Protein AF-A0A2A7AB10-F1 (afdb_monomer)

Sequence (76 aa):
SVIDSRYRSGKPLIATTNLTLEELQHPQDTPHARIYDRLTSMCAPVRFTGSNFRKETAQEKLERLKQLMKQRKESL

Radius of gyration: 21.84 Å; Cα contacts (8 Å, |Δi|>4): 25; chains: 1; bounding box: 41×26×60 Å

Secondary structure (DSSP, 8-state):
-HHHHHHHHT-------SS-HHHHHS-S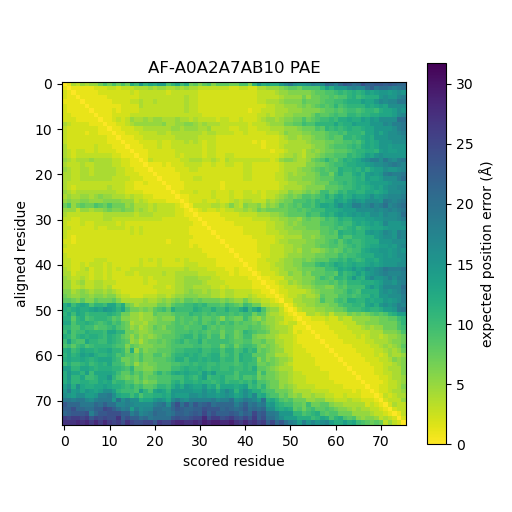SHHHHHHHHHHHHH----------HHHHHHHHHHHHHHHHHHHHHHT-

Solvent-accessible surface area (backbone atoms only — not comparable to full-atom values): 4921 Å² total; per-residue (Å²): 107,74,68,57,53,31,62,77,65,71,48,90,76,88,85,87,74,94,67,52,73,62,54,56,75,59,50,94,47,71,72,53,41,61,50,35,56,52,46,61,74,75,40,86,90,80,89,88,83,78,80,64,63,71,58,53,55,51,50,53,53,52,53,54,50,52,51,55,52,50,55,56,60,75,76,108

pLDDT: mean 90.89, std 6.02, range [59.12, 95.88]

Organism: NCBI:txid853

InterPro domains:
  IPR027417 P-loop containing nucleoside triphosphate hydrolase [G3DSA:3.40.50.300] (1-72)

Foldseek 3Di:
DVLVVCLVVVPADDDDDPDDPVCLVDPPDDVSVVSSVSCVVRDDDDDDDDDDVVVVVVVVVVVVVVVVVVVVVVVD

Structure (mmCIF, N/CA/C/O backbone):
data_AF-A0A2A7AB10-F1
#
_entry.id   AF-A0A2A7AB10-F1
#
loop_
_atom_site.group_PDB
_atom_site.id
_atom_site.type_symbol
_atom_site.label_atom_id
_atom_site.label_alt_id
_atom_site.label_comp_id
_atom_site.label_asym_id
_atom_site.label_entity_id
_atom_site.label_seq_id
_atom_site.pdbx_PDB_ins_code
_atom_site.Cartn_x
_atom_site.Cartn_y
_atom_site.Cartn_z
_atom_site.occupancy
_atom_site.B_iso_or_equiv
_atom_site.auth_seq_id
_atom_site.auth_comp_id
_atom_site.auth_asym_id
_atom_site.auth_atom_id
_atom_site.pdbx_PDB_model_num
ATOM 1 N N . SER A 1 1 ? 13.802 -8.066 -3.975 1.00 83.31 1 SER A N 1
ATOM 2 C CA . SER A 1 1 ? 12.749 -7.795 -2.969 1.00 83.31 1 SER A CA 1
ATOM 3 C C . SER A 1 1 ? 11.495 -8.597 -3.315 1.00 83.31 1 SER A C 1
ATOM 5 O O . SER A 1 1 ? 11.401 -9.094 -4.434 1.00 83.31 1 SER A O 1
ATOM 7 N N . VAL A 1 2 ? 10.537 -8.744 -2.393 1.00 91.75 2 VAL A N 1
ATOM 8 C CA . VAL A 1 2 ? 9.283 -9.495 -2.636 1.00 91.75 2 VAL A CA 1
ATOM 9 C C . VAL A 1 2 ? 8.498 -8.934 -3.832 1.00 91.75 2 VAL A C 1
ATOM 11 O O . VAL A 1 2 ? 8.033 -9.700 -4.673 1.00 91.75 2 VAL A O 1
ATOM 14 N N . ILE A 1 3 ? 8.424 -7.604 -3.955 1.00 93.44 3 ILE A N 1
ATOM 15 C CA . ILE A 1 3 ? 7.699 -6.904 -5.032 1.00 93.44 3 ILE A CA 1
ATOM 16 C C . ILE A 1 3 ? 8.289 -7.236 -6.408 1.00 93.44 3 ILE A C 1
ATOM 18 O O . ILE A 1 3 ? 7.562 -7.565 -7.336 1.00 93.44 3 ILE A O 1
ATOM 22 N N . ASP A 1 4 ? 9.617 -7.237 -6.517 1.00 93.75 4 ASP A N 1
ATOM 23 C CA . ASP A 1 4 ? 10.349 -7.583 -7.741 1.00 93.75 4 ASP A CA 1
ATOM 24 C C . ASP A 1 4 ? 10.072 -9.019 -8.223 1.00 93.75 4 ASP A C 1
ATOM 26 O O . ASP A 1 4 ? 9.888 -9.272 -9.411 1.00 93.75 4 ASP A O 1
ATOM 30 N N . SER A 1 5 ? 10.005 -9.972 -7.289 1.00 94.75 5 SER A N 1
ATOM 31 C CA . SER A 1 5 ? 9.684 -11.369 -7.603 1.00 94.75 5 SER A CA 1
ATOM 32 C C . SER A 1 5 ? 8.235 -11.536 -8.074 1.00 94.75 5 SER A C 1
ATOM 34 O O . SER A 1 5 ? 7.990 -12.260 -9.040 1.00 94.75 5 SER A O 1
ATOM 36 N N . ARG A 1 6 ? 7.275 -10.845 -7.443 1.00 94.69 6 ARG A N 1
ATOM 37 C CA . ARG A 1 6 ? 5.862 -10.858 -7.865 1.00 94.69 6 ARG A CA 1
ATOM 38 C C . ARG A 1 6 ? 5.673 -10.230 -9.242 1.00 94.69 6 ARG A C 1
ATOM 40 O O . ARG A 1 6 ? 5.048 -10.862 -10.084 1.00 94.69 6 ARG A O 1
ATOM 47 N N . TYR A 1 7 ? 6.318 -9.088 -9.484 1.00 94.50 7 TYR A N 1
ATOM 48 C CA . TYR A 1 7 ? 6.346 -8.419 -10.784 1.00 94.50 7 TYR A CA 1
ATOM 49 C C . TYR A 1 7 ? 6.845 -9.345 -11.895 1.00 94.50 7 TYR A C 1
ATOM 51 O O . TYR A 1 7 ? 6.136 -9.580 -12.868 1.00 94.50 7 TYR A O 1
ATOM 59 N N . ARG A 1 8 ? 8.019 -9.968 -11.717 1.00 94.50 8 ARG A N 1
ATOM 60 C CA . ARG A 1 8 ? 8.588 -10.876 -12.729 1.00 94.50 8 ARG A CA 1
ATOM 61 C C . ARG A 1 8 ? 7.795 -12.164 -12.932 1.00 94.50 8 ARG A C 1
ATOM 63 O O . ARG A 1 8 ? 7.838 -12.731 -14.014 1.00 94.50 8 ARG A O 1
ATOM 70 N N . SER A 1 9 ? 7.113 -12.650 -11.897 1.00 95.88 9 SER A N 1
ATOM 71 C CA . SER A 1 9 ? 6.307 -13.875 -11.988 1.00 95.88 9 SER A CA 1
ATOM 72 C C . SER A 1 9 ? 4.862 -13.634 -12.427 1.00 95.88 9 SER A C 1
ATOM 74 O O . SER A 1 9 ? 4.121 -14.605 -12.554 1.00 95.88 9 SER A O 1
ATOM 76 N N . GLY A 1 10 ? 4.443 -12.376 -12.614 1.00 92.69 10 GLY A N 1
ATOM 77 C CA . GLY A 1 10 ? 3.067 -12.019 -12.976 1.00 92.69 10 GLY A CA 1
ATOM 78 C C . GLY A 1 10 ? 2.021 -12.429 -11.933 1.00 92.69 10 GLY A C 1
ATOM 79 O O . GLY A 1 10 ? 0.835 -12.511 -12.241 1.00 92.69 10 GLY A O 1
ATOM 80 N N . LYS A 1 11 ? 2.441 -12.738 -10.700 1.00 93.00 11 LYS A N 1
ATOM 81 C CA . LYS A 1 11 ? 1.526 -13.177 -9.640 1.00 93.00 11 LYS A CA 1
ATOM 82 C C . LYS A 1 11 ? 0.853 -11.967 -8.991 1.00 93.00 11 LYS A C 1
ATOM 84 O O . LYS A 1 11 ? 1.546 -10.990 -8.703 1.00 93.00 11 LYS A O 1
ATOM 89 N N . PRO A 1 12 ? -0.448 -12.053 -8.662 1.00 93.69 12 PRO A N 1
ATOM 90 C CA . PRO A 1 12 ? -1.184 -10.929 -8.098 1.00 93.69 12 PRO A CA 1
ATOM 91 C C . PRO A 1 12 ? -0.590 -10.459 -6.763 1.00 93.69 12 PRO A C 1
ATOM 93 O O . PRO A 1 12 ? -0.010 -11.240 -5.992 1.00 93.69 12 PRO A O 1
ATOM 96 N N . LEU A 1 13 ? -0.760 -9.165 -6.490 1.00 93.75 13 LEU A N 1
ATOM 97 C CA . LEU A 1 13 ? -0.312 -8.487 -5.279 1.00 93.75 13 LEU A CA 1
ATOM 98 C C . LEU A 1 13 ? -1.384 -7.489 -4.829 1.00 93.75 13 LEU A C 1
ATOM 100 O O . LEU A 1 13 ? -1.835 -6.667 -5.615 1.00 93.75 13 LEU A O 1
ATOM 104 N N . ILE A 1 14 ? -1.749 -7.545 -3.548 1.00 94.62 14 ILE A N 1
ATOM 105 C CA . ILE A 1 14 ? -2.518 -6.496 -2.871 1.00 94.62 14 ILE A CA 1
ATOM 106 C C . ILE A 1 14 ? -1.581 -5.867 -1.845 1.00 94.62 14 ILE A C 1
ATOM 108 O O . ILE A 1 14 ? -0.967 -6.582 -1.051 1.00 94.62 14 ILE A O 1
ATOM 112 N N . ALA A 1 15 ? -1.452 -4.544 -1.882 1.00 93.31 15 ALA A N 1
ATOM 113 C CA . ALA A 1 15 ? -0.586 -3.789 -0.989 1.00 93.31 15 ALA A CA 1
ATOM 114 C C . ALA A 1 15 ? -1.363 -2.641 -0.342 1.00 93.31 15 ALA A C 1
ATOM 116 O O . ALA A 1 15 ? -2.174 -1.983 -0.988 1.00 93.31 15 ALA A O 1
ATOM 117 N N . THR A 1 16 ? -1.083 -2.389 0.933 1.00 93.88 16 THR A N 1
ATOM 118 C CA . THR A 1 16 ? -1.604 -1.243 1.682 1.00 93.88 16 THR A CA 1
ATOM 119 C C . THR A 1 16 ? -0.438 -0.367 2.108 1.00 93.88 16 THR A C 1
ATOM 121 O O . THR A 1 16 ? 0.573 -0.883 2.587 1.00 93.88 16 THR A O 1
ATOM 124 N N . THR A 1 17 ? -0.575 0.946 1.968 1.00 92.62 17 THR A N 1
ATOM 125 C CA . THR A 1 17 ? 0.438 1.918 2.382 1.00 92.62 17 THR A CA 1
ATOM 126 C C . THR A 1 17 ? -0.229 3.129 3.017 1.00 92.62 17 THR A C 1
ATOM 128 O O . THR A 1 17 ? -1.379 3.435 2.711 1.00 92.62 17 THR A O 1
ATOM 131 N N . ASN A 1 18 ? 0.502 3.805 3.902 1.00 90.88 18 ASN A N 1
ATOM 132 C CA . ASN A 1 18 ? 0.093 5.095 4.459 1.00 90.88 18 ASN A CA 1
ATOM 133 C C . ASN A 1 18 ? 0.623 6.278 3.634 1.00 90.88 18 ASN A C 1
ATOM 135 O O . ASN A 1 18 ? 0.389 7.420 4.012 1.00 90.88 18 ASN A O 1
ATOM 139 N N . LEU A 1 19 ? 1.340 6.006 2.541 1.00 91.50 19 LEU A N 1
ATOM 140 C CA . LEU A 1 19 ? 1.792 7.030 1.611 1.00 91.50 19 LEU A CA 1
ATOM 141 C C . LEU A 1 19 ? 0.625 7.522 0.758 1.00 91.50 19 LEU A C 1
ATOM 143 O O . LEU A 1 19 ? -0.214 6.746 0.291 1.00 91.50 19 LEU A O 1
ATOM 147 N N . THR A 1 20 ? 0.603 8.824 0.537 1.00 90.88 20 THR A N 1
ATOM 148 C CA . THR A 1 20 ? -0.242 9.477 -0.452 1.00 90.88 20 THR A CA 1
ATOM 149 C C . THR A 1 20 ? 0.173 9.075 -1.866 1.00 90.88 20 THR A C 1
ATOM 151 O O . THR A 1 20 ? 1.278 8.588 -2.114 1.00 90.88 20 THR A O 1
ATOM 154 N N . LEU A 1 21 ? -0.722 9.303 -2.830 1.00 90.62 21 LEU A N 1
ATOM 155 C CA . LEU A 1 21 ? -0.401 9.075 -4.238 1.00 90.62 21 LEU A CA 1
ATOM 156 C C . LEU A 1 21 ? 0.778 9.948 -4.701 1.00 90.62 21 LEU A C 1
ATOM 158 O O . LEU A 1 21 ? 1.598 9.491 -5.488 1.00 90.62 21 LEU A O 1
ATOM 162 N N . GLU A 1 22 ? 0.886 11.168 -4.176 1.00 91.81 22 GLU A N 1
ATOM 163 C CA . GLU A 1 22 ? 1.971 12.094 -4.498 1.00 91.81 22 GLU A CA 1
ATOM 164 C C . GLU A 1 22 ? 3.328 11.588 -3.992 1.00 91.81 22 GLU A C 1
ATOM 166 O O . GLU A 1 22 ? 4.300 11.606 -4.741 1.00 91.81 22 GLU A O 1
ATOM 171 N N . GLU A 1 23 ? 3.393 11.053 -2.770 1.00 93.00 23 GLU A N 1
ATOM 172 C CA . GLU A 1 23 ? 4.618 10.450 -2.222 1.00 93.00 23 GLU A CA 1
ATOM 173 C C . GLU A 1 23 ? 5.055 9.195 -2.995 1.00 93.00 23 GLU A C 1
ATOM 175 O O . GLU A 1 23 ? 6.249 8.913 -3.100 1.00 93.00 23 GLU A O 1
ATOM 180 N N . LEU A 1 24 ? 4.103 8.444 -3.563 1.00 92.38 24 LEU A N 1
ATOM 181 C CA . LEU A 1 24 ? 4.406 7.313 -4.447 1.00 92.38 24 LEU A CA 1
ATOM 182 C C . LEU A 1 24 ? 4.954 7.766 -5.809 1.00 92.38 24 LEU A C 1
ATOM 184 O O . LEU A 1 24 ? 5.771 7.058 -6.396 1.00 92.38 24 LEU A O 1
ATOM 188 N N . GLN A 1 25 ? 4.511 8.921 -6.311 1.00 90.69 25 GLN A N 1
ATOM 189 C CA . GLN A 1 25 ? 4.958 9.498 -7.585 1.00 90.69 25 GLN A CA 1
ATOM 190 C C . GLN A 1 25 ? 6.284 10.261 -7.465 1.00 90.69 25 GLN A C 1
ATOM 192 O O . GLN A 1 25 ? 7.041 10.310 -8.433 1.00 90.69 25 GLN A O 1
ATOM 197 N N . HIS A 1 26 ? 6.590 10.803 -6.283 1.00 93.94 26 HIS A N 1
ATOM 198 C CA . HIS A 1 26 ? 7.788 11.606 -6.012 1.00 93.94 26 HIS A CA 1
ATOM 199 C C . HIS A 1 26 ? 8.668 10.976 -4.912 1.00 93.94 26 HIS A C 1
ATOM 201 O O . HIS A 1 26 ? 8.798 11.520 -3.811 1.00 93.94 26 HIS A O 1
ATOM 207 N N . PRO A 1 27 ? 9.281 9.809 -5.183 1.00 93.25 27 PRO A N 1
ATOM 208 C CA . PRO A 1 27 ? 10.169 9.129 -4.246 1.00 93.25 27 PRO A CA 1
ATOM 209 C C . PRO A 1 27 ? 11.444 9.941 -3.982 1.00 93.25 27 PRO A C 1
ATOM 211 O O . PRO A 1 27 ? 12.025 10.527 -4.891 1.00 93.25 27 PRO A O 1
ATOM 214 N N . GLN A 1 28 ? 11.922 9.908 -2.737 1.00 90.88 28 GLN A N 1
ATOM 215 C CA . GLN A 1 28 ? 13.138 10.619 -2.315 1.00 90.88 28 GLN A CA 1
ATOM 216 C C . GLN A 1 28 ? 14.436 9.872 -2.667 1.00 90.88 28 GLN A C 1
ATOM 218 O O . GLN A 1 28 ? 15.504 10.477 -2.707 1.00 90.88 28 GLN A O 1
ATOM 223 N N . ASP A 1 29 ? 14.368 8.559 -2.915 1.00 94.44 29 ASP A N 1
ATOM 224 C CA . ASP A 1 29 ? 15.538 7.748 -3.248 1.00 94.44 29 ASP A CA 1
ATOM 225 C C . ASP A 1 29 ? 15.279 6.745 -4.388 1.00 94.44 29 ASP A C 1
ATOM 227 O O . ASP A 1 29 ? 14.147 6.381 -4.728 1.00 94.44 29 ASP A O 1
ATOM 231 N N . THR A 1 30 ? 16.373 6.285 -4.997 1.00 93.50 30 THR A N 1
ATOM 232 C CA . THR A 1 30 ? 16.352 5.356 -6.134 1.00 93.50 30 THR A CA 1
ATOM 233 C C . THR A 1 30 ? 15.757 3.980 -5.794 1.00 93.50 30 THR A C 1
ATOM 235 O O . THR A 1 30 ? 15.041 3.415 -6.630 1.00 93.50 30 THR A O 1
ATOM 238 N N . PRO A 1 31 ? 16.032 3.367 -4.622 1.00 93.19 31 PRO A N 1
ATOM 239 C CA . PRO A 1 31 ? 15.364 2.129 -4.227 1.00 93.19 31 PRO A CA 1
ATOM 240 C C . PRO A 1 31 ? 13.837 2.234 -4.206 1.00 93.19 31 PRO A C 1
ATOM 242 O O . PRO A 1 31 ? 13.180 1.385 -4.814 1.00 93.19 31 PRO A O 1
ATOM 245 N N . HIS A 1 32 ? 13.280 3.263 -3.568 1.00 94.19 32 HIS A N 1
ATOM 246 C CA . HIS A 1 32 ? 11.839 3.473 -3.482 1.00 94.19 32 HIS A CA 1
ATOM 247 C C . HIS A 1 32 ? 11.245 3.795 -4.848 1.00 94.19 32 HIS A C 1
ATOM 249 O O . HIS A 1 32 ? 10.212 3.222 -5.183 1.00 94.19 32 HIS A O 1
ATOM 255 N N . ALA A 1 33 ? 11.941 4.564 -5.693 1.00 94.94 33 ALA A N 1
ATOM 256 C CA . ALA A 1 33 ? 11.497 4.813 -7.064 1.00 94.94 33 ALA A CA 1
ATOM 257 C C . ALA A 1 33 ? 11.242 3.522 -7.850 1.00 94.94 33 ALA A C 1
ATOM 259 O O . ALA A 1 33 ? 10.176 3.342 -8.434 1.00 94.94 33 ALA A O 1
ATOM 260 N N . ARG A 1 34 ? 12.167 2.557 -7.779 1.00 94.19 34 ARG A N 1
ATOM 261 C CA . ARG A 1 34 ? 11.999 1.253 -8.446 1.00 94.19 34 ARG A CA 1
ATOM 262 C C . ARG A 1 34 ? 10.884 0.402 -7.844 1.00 94.19 34 ARG A C 1
ATOM 264 O O . ARG A 1 34 ? 10.305 -0.436 -8.533 1.00 94.19 34 ARG A O 1
ATOM 271 N N . ILE A 1 35 ? 10.636 0.533 -6.543 1.00 94.69 35 ILE A N 1
ATOM 272 C CA . ILE A 1 35 ? 9.576 -0.215 -5.864 1.00 94.69 35 ILE A CA 1
ATOM 273 C C . ILE A 1 35 ? 8.207 0.360 -6.230 1.00 94.69 35 ILE A C 1
ATOM 275 O O . ILE A 1 35 ? 7.304 -0.408 -6.562 1.00 94.69 35 ILE A O 1
ATOM 279 N N . TYR A 1 36 ? 8.065 1.683 -6.183 1.00 94.75 36 TYR A N 1
ATOM 280 C CA . TYR A 1 36 ? 6.804 2.369 -6.439 1.00 94.75 36 TYR A CA 1
ATOM 281 C C . TYR A 1 36 ? 6.391 2.250 -7.901 1.00 94.75 36 TYR A C 1
ATOM 283 O O . TYR A 1 36 ? 5.243 1.904 -8.141 1.00 94.75 36 TYR A O 1
ATOM 291 N N .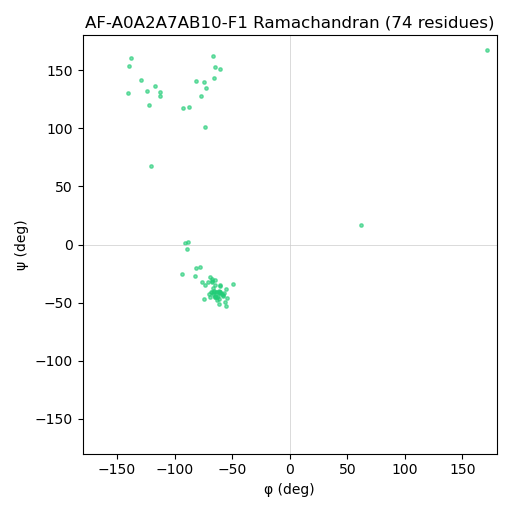 ASP A 1 37 ? 7.323 2.365 -8.851 1.00 93.50 37 ASP A N 1
ATOM 292 C CA . ASP A 1 37 ? 7.069 2.138 -10.285 1.00 93.50 37 ASP A CA 1
ATOM 293 C C . ASP A 1 37 ? 6.471 0.743 -10.583 1.00 93.50 37 ASP A C 1
ATOM 295 O O . ASP A 1 37 ? 5.533 0.561 -11.363 1.00 93.50 37 ASP A O 1
ATOM 299 N N . ARG A 1 38 ? 6.943 -0.284 -9.870 1.00 94.56 38 ARG A N 1
ATOM 300 C CA . ARG A 1 38 ? 6.394 -1.646 -9.991 1.00 94.56 38 ARG A CA 1
ATOM 301 C C . ARG A 1 38 ? 5.032 -1.798 -9.334 1.00 94.56 38 ARG A C 1
ATOM 303 O O . ARG A 1 38 ? 4.211 -2.578 -9.805 1.00 94.56 38 ARG A O 1
ATOM 310 N N . LEU A 1 39 ? 4.794 -1.099 -8.229 1.00 94.19 39 LEU A N 1
ATOM 311 C CA . LEU A 1 39 ? 3.489 -1.109 -7.576 1.00 94.19 39 LEU A CA 1
ATOM 312 C C . LEU A 1 39 ? 2.450 -0.379 -8.429 1.00 94.19 39 LEU A C 1
ATOM 314 O O . LEU A 1 39 ? 1.368 -0.919 -8.621 1.00 94.19 39 LEU A O 1
ATOM 318 N N . THR A 1 40 ? 2.774 0.794 -8.970 1.00 91.81 40 THR A N 1
ATOM 319 C CA . THR A 1 40 ? 1.854 1.589 -9.798 1.00 91.81 40 THR A CA 1
ATOM 320 C C . THR A 1 40 ? 1.568 0.941 -11.151 1.00 91.81 40 THR A C 1
ATOM 322 O O . THR A 1 40 ? 0.475 1.121 -11.678 1.00 91.81 40 THR A O 1
ATOM 325 N N . SER A 1 41 ? 2.493 0.142 -11.693 1.00 92.12 41 SER A N 1
ATOM 326 C CA . SER A 1 41 ? 2.245 -0.641 -12.914 1.00 92.12 41 SER A CA 1
ATOM 327 C C . SER A 1 41 ? 1.385 -1.890 -12.689 1.00 92.12 41 SER A C 1
ATOM 329 O O . SER A 1 41 ? 0.634 -2.272 -13.583 1.00 92.12 41 SER A O 1
ATOM 331 N N . MET A 1 42 ? 1.466 -2.535 -11.519 1.00 93.88 42 MET A N 1
ATOM 332 C CA . MET A 1 42 ? 0.688 -3.750 -11.220 1.00 93.88 42 MET A CA 1
ATOM 333 C C . MET A 1 42 ? -0.646 -3.490 -10.514 1.00 93.88 42 MET A C 1
ATOM 335 O O . MET A 1 42 ? -1.542 -4.331 -10.590 1.00 93.88 42 MET A O 1
ATOM 339 N N . CYS A 1 43 ? -0.774 -2.381 -9.785 1.00 92.44 43 CYS A N 1
ATOM 340 C CA . CYS A 1 43 ? -1.888 -2.131 -8.876 1.00 92.44 43 CYS A CA 1
ATOM 341 C C . CYS A 1 43 ? -2.596 -0.814 -9.210 1.00 92.44 43 CYS A C 1
ATOM 343 O O . CYS A 1 43 ? -1.964 0.237 -9.300 1.00 92.44 43 CYS A O 1
ATOM 345 N N . ALA A 1 44 ? -3.928 -0.849 -9.281 1.00 92.06 44 ALA A N 1
ATOM 346 C CA . ALA A 1 44 ? -4.740 0.363 -9.319 1.00 92.06 44 ALA A CA 1
ATOM 347 C C . ALA A 1 44 ? -4.850 0.974 -7.904 1.00 92.06 44 ALA A C 1
ATOM 349 O O . ALA A 1 44 ? -5.219 0.258 -6.966 1.00 92.06 44 ALA A O 1
ATOM 350 N N . PRO A 1 45 ? -4.540 2.269 -7.710 1.00 91.81 45 PRO A N 1
ATOM 351 C CA . PRO A 1 45 ? -4.595 2.891 -6.393 1.00 91.81 45 PRO A CA 1
ATOM 352 C C . PRO A 1 45 ? -6.043 3.108 -5.934 1.00 91.81 45 PRO A C 1
ATOM 354 O O . PRO A 1 45 ? -6.871 3.637 -6.672 1.00 91.81 45 PRO A O 1
ATOM 357 N N . VAL A 1 46 ? -6.329 2.761 -4.677 1.00 92.31 46 VAL A N 1
ATOM 358 C CA . VAL A 1 46 ? -7.607 3.047 -4.007 1.00 92.31 46 VAL A CA 1
ATOM 359 C C . VAL A 1 46 ? -7.324 3.869 -2.756 1.00 92.31 46 VAL A C 1
ATOM 361 O O . VAL A 1 46 ? -6.596 3.431 -1.865 1.00 92.31 46 VAL A O 1
ATOM 364 N N . ARG A 1 47 ? -7.891 5.078 -2.687 1.00 89.94 47 ARG A N 1
ATOM 365 C CA . ARG A 1 47 ? -7.719 5.971 -1.537 1.00 89.94 47 ARG A CA 1
ATOM 366 C C . ARG A 1 47 ? -8.770 5.662 -0.478 1.00 89.94 47 ARG A C 1
ATOM 368 O O . ARG A 1 47 ? -9.958 5.863 -0.702 1.00 89.94 47 ARG A O 1
ATOM 375 N N . PHE A 1 48 ? -8.312 5.252 0.698 1.00 87.50 48 PHE A N 1
ATOM 376 C CA . PHE A 1 48 ? -9.168 5.095 1.867 1.00 87.50 48 PHE A CA 1
ATOM 377 C C . PHE A 1 48 ? -9.161 6.383 2.687 1.00 87.50 48 PHE A C 1
ATOM 379 O O . PHE A 1 48 ? -8.125 6.806 3.197 1.00 87.50 48 PHE A O 1
ATOM 386 N N . THR A 1 49 ? -10.326 7.012 2.807 1.00 82.69 49 THR A N 1
ATOM 387 C CA . THR A 1 49 ? -10.556 8.165 3.683 1.00 82.69 49 THR A CA 1
ATOM 388 C C . THR A 1 49 ? -11.507 7.756 4.797 1.00 82.69 49 THR A C 1
ATOM 390 O O . THR A 1 49 ? -12.549 7.168 4.522 1.00 82.69 49 THR A O 1
ATOM 393 N N . GLY A 1 50 ? -11.169 8.061 6.046 1.00 83.88 50 GLY A N 1
ATOM 394 C CA . GLY A 1 50 ? -12.009 7.726 7.191 1.00 83.88 50 GLY A CA 1
AT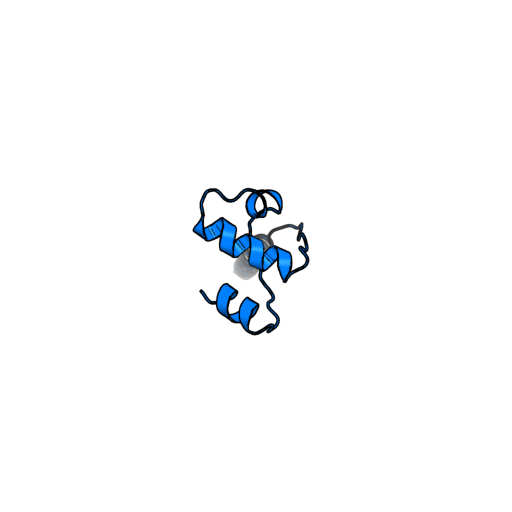OM 395 C C . GLY A 1 50 ? -11.313 7.993 8.520 1.00 83.88 50 GLY A C 1
ATOM 396 O O . GLY A 1 50 ? -10.103 8.233 8.570 1.00 83.88 50 GLY A O 1
ATOM 397 N N . SER A 1 51 ? -12.088 7.963 9.601 1.00 81.31 51 SER A N 1
ATOM 398 C CA . SER A 1 51 ? -11.566 7.987 10.966 1.00 81.31 51 SER A CA 1
ATOM 399 C C . SER A 1 51 ? -10.745 6.726 11.251 1.00 81.31 51 SER A C 1
ATOM 401 O O . SER A 1 51 ? -10.931 5.662 10.662 1.00 81.31 51 SER A O 1
ATOM 403 N N . ASN A 1 52 ? -9.789 6.837 12.174 1.00 85.19 52 ASN A N 1
ATOM 404 C CA . ASN A 1 52 ? -9.008 5.682 12.593 1.00 85.19 5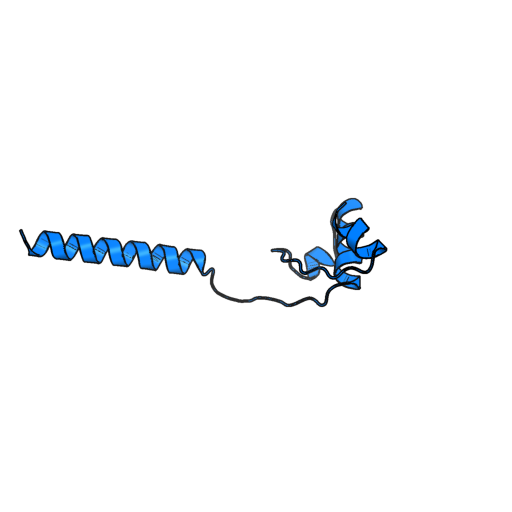2 ASN A CA 1
ATOM 405 C C . ASN A 1 52 ? -9.876 4.773 13.472 1.00 85.19 52 ASN A C 1
ATOM 407 O O . ASN A 1 52 ? -10.006 5.033 14.669 1.00 85.19 52 ASN A O 1
ATOM 411 N N . PHE A 1 53 ? -10.387 3.684 12.892 1.00 87.31 53 PHE A N 1
ATOM 412 C CA . PHE A 1 53 ? -11.195 2.678 13.593 1.00 87.31 53 PHE A CA 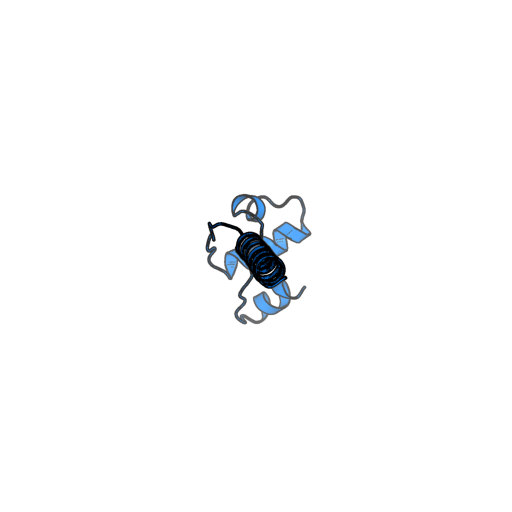1
ATOM 413 C C . PHE A 1 53 ? -10.558 2.200 14.905 1.00 87.31 53 PHE A C 1
ATOM 415 O O . PHE A 1 53 ? -11.251 1.973 15.890 1.00 87.31 53 PHE A O 1
ATOM 422 N N . ARG A 1 54 ? -9.219 2.118 14.980 1.00 86.56 54 ARG A N 1
ATOM 423 C CA . ARG A 1 54 ? -8.534 1.713 16.220 1.00 86.56 54 ARG A CA 1
ATOM 424 C C . ARG A 1 54 ? -8.733 2.719 17.354 1.00 86.56 54 ARG A C 1
ATOM 426 O O . ARG A 1 54 ? -8.813 2.305 18.507 1.00 86.56 54 ARG A O 1
ATOM 433 N N . LYS A 1 55 ? -8.796 4.019 17.045 1.00 88.62 55 LYS A N 1
ATOM 434 C CA . LYS A 1 55 ? -9.058 5.066 18.047 1.00 88.62 55 LYS A CA 1
ATOM 435 C C . LYS A 1 55 ? -10.497 4.995 18.545 1.00 88.62 55 LYS A C 1
ATOM 437 O O . LYS A 1 55 ? -10.717 5.089 19.746 1.00 88.62 55 LYS A O 1
ATOM 442 N N . GLU A 1 56 ? -11.440 4.782 17.637 1.00 89.81 56 GLU A N 1
ATOM 443 C CA . GLU A 1 56 ? -12.859 4.633 17.961 1.00 89.81 56 GLU A CA 1
ATOM 444 C C . GLU A 1 56 ? -13.093 3.428 18.879 1.00 89.81 56 GLU A C 1
ATOM 446 O O . GLU A 1 56 ? -13.580 3.591 19.995 1.00 89.81 56 GLU A O 1
ATOM 451 N N . THR A 1 57 ? -12.582 2.249 18.511 1.00 92.25 57 THR A N 1
ATOM 452 C CA . THR A 1 57 ? -12.679 1.048 19.355 1.00 92.25 57 THR A CA 1
ATOM 453 C C . THR A 1 57 ? -11.995 1.221 20.716 1.00 92.25 57 THR A C 1
ATOM 455 O O . THR A 1 57 ? -12.451 0.675 21.721 1.00 92.25 57 THR A O 1
ATOM 458 N N . ALA A 1 58 ? -10.876 1.952 20.787 1.00 92.12 58 ALA A N 1
ATOM 459 C CA . ALA A 1 58 ? -10.219 2.236 22.064 1.00 92.12 58 ALA A CA 1
ATOM 460 C C . ALA A 1 58 ? -11.094 3.119 22.969 1.00 92.12 58 ALA A C 1
ATOM 462 O O . ALA A 1 58 ? -11.195 2.847 24.168 1.00 92.12 58 ALA A O 1
ATOM 463 N N . GLN A 1 59 ? -11.7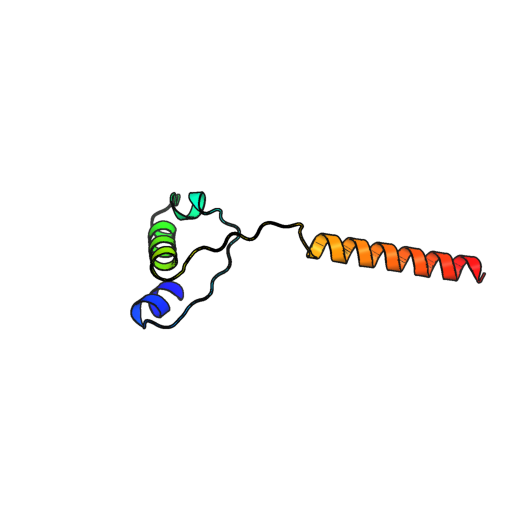63 4.121 22.394 1.00 91.62 59 GLN A N 1
ATOM 464 C CA . GLN A 1 59 ? -12.696 4.977 23.120 1.00 91.62 59 GLN A CA 1
ATOM 465 C C . GLN A 1 59 ? -13.912 4.186 23.616 1.00 91.62 59 GLN A C 1
ATOM 467 O O . GLN A 1 59 ? -14.261 4.281 24.789 1.00 91.62 59 GLN A O 1
ATOM 472 N N . GLU A 1 60 ? -14.505 3.343 22.771 1.00 94.31 60 GLU A N 1
ATOM 473 C CA . GLU A 1 60 ? -15.629 2.474 23.150 1.00 94.31 60 GLU A CA 1
ATOM 474 C C . GLU A 1 60 ? -15.273 1.538 24.309 1.00 94.31 60 GLU A C 1
ATOM 476 O O . GLU A 1 60 ? -16.043 1.383 25.260 1.00 94.31 60 GLU A O 1
ATOM 481 N N . LYS A 1 61 ? -14.076 0.935 24.269 1.00 93.88 61 LYS A N 1
ATOM 482 C CA . LYS A 1 61 ? -13.574 0.084 25.358 1.00 93.88 61 LYS A CA 1
ATOM 483 C C . LYS A 1 61 ? -13.451 0.858 26.668 1.00 93.88 61 LYS A C 1
ATOM 485 O O . LYS A 1 61 ? -13.820 0.328 27.717 1.00 93.88 61 LYS A O 1
ATOM 490 N N . LEU A 1 62 ? -12.955 2.094 26.614 1.00 94.50 62 LEU A N 1
ATOM 491 C CA . LEU A 1 62 ? -12.845 2.958 27.785 1.00 94.50 62 LEU A CA 1
ATOM 492 C C . LEU A 1 62 ? -14.225 3.324 28.347 1.00 94.50 62 LEU A C 1
ATOM 494 O O . LEU A 1 62 ? -14.431 3.233 29.557 1.00 94.50 62 LEU A O 1
ATOM 498 N N . GLU A 1 63 ? -15.177 3.693 27.492 1.00 95.38 63 GLU A N 1
ATOM 499 C CA . GLU A 1 63 ? -16.540 4.018 27.926 1.00 95.38 63 GLU A CA 1
ATOM 500 C C . GLU A 1 63 ? -17.243 2.812 28.556 1.00 95.38 63 GLU A C 1
ATOM 502 O O . GLU A 1 63 ? -17.846 2.928 29.626 1.00 95.38 63 GLU A O 1
ATOM 507 N N . ARG A 1 64 ? -17.075 1.617 27.979 1.00 95.00 64 ARG A N 1
ATOM 508 C CA . ARG A 1 64 ? -17.595 0.377 28.568 1.00 95.00 64 ARG A CA 1
ATOM 509 C C . ARG A 1 64 ? -16.998 0.100 29.949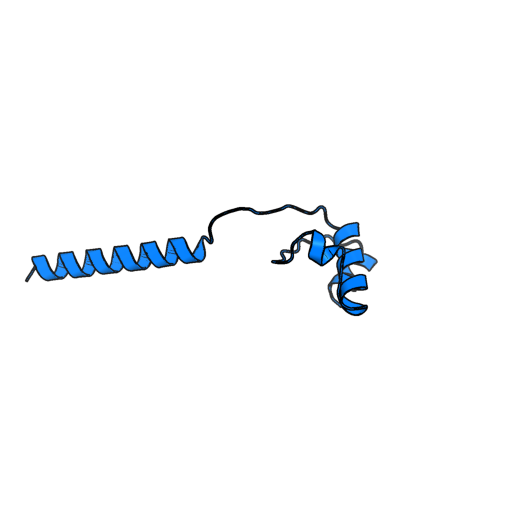 1.00 95.00 64 ARG A C 1
ATOM 511 O O . ARG A 1 64 ? -17.721 -0.306 30.857 1.00 95.00 64 ARG A O 1
ATOM 518 N N . LEU A 1 65 ? -15.698 0.340 30.137 1.00 95.62 65 LEU A N 1
ATOM 519 C CA . LEU A 1 65 ? -15.048 0.184 31.441 1.00 95.62 65 LEU A CA 1
ATOM 520 C C . LEU A 1 65 ? -15.626 1.159 32.478 1.00 95.62 65 LEU A C 1
ATOM 522 O O . LEU A 1 65 ? -15.945 0.746 33.594 1.00 95.62 65 LEU A O 1
ATOM 526 N N . LYS A 1 66 ? -15.815 2.431 32.105 1.00 94.81 66 LYS A N 1
ATOM 527 C CA . LYS A 1 66 ? -16.428 3.445 32.980 1.00 94.81 66 LYS A CA 1
ATOM 528 C C . LYS A 1 66 ? -17.838 3.040 33.414 1.00 94.81 66 LYS A C 1
ATOM 530 O O . LYS A 1 66 ? -18.171 3.177 34.590 1.00 94.81 66 LYS A O 1
ATOM 535 N N . GLN A 1 67 ? -18.646 2.510 32.494 1.00 94.81 67 GLN A N 1
ATOM 536 C CA . GLN A 1 67 ? -19.998 2.030 32.801 1.00 94.81 67 GLN A CA 1
ATOM 537 C C . GLN A 1 67 ? -19.983 0.881 33.816 1.00 94.81 67 GLN A C 1
ATOM 539 O O . GLN A 1 67 ? -20.709 0.939 34.806 1.00 94.81 67 GLN A O 1
ATOM 544 N N . LEU A 1 68 ? -19.111 -0.114 33.627 1.00 94.56 68 LEU A N 1
ATOM 545 C CA . LEU A 1 68 ? -18.967 -1.239 34.560 1.00 94.56 68 LEU A CA 1
ATOM 546 C C . LEU A 1 68 ? -18.524 -0.779 35.958 1.00 94.56 68 LEU A C 1
ATOM 548 O O . LEU A 1 68 ? -19.025 -1.269 36.970 1.00 94.56 68 LEU A O 1
ATOM 552 N N . MET A 1 69 ? -17.604 0.188 36.030 1.00 93.50 69 MET A N 1
ATOM 553 C CA . MET A 1 69 ? -17.164 0.770 37.301 1.00 93.50 69 MET A CA 1
ATOM 554 C C . MET A 1 69 ? -18.286 1.535 38.010 1.00 93.50 69 MET A C 1
ATOM 556 O O . MET A 1 69 ? -18.418 1.427 39.230 1.00 93.50 69 MET A O 1
ATOM 560 N N . LYS A 1 70 ? -19.107 2.278 37.259 1.00 91.94 70 LYS A N 1
ATOM 561 C CA . LYS A 1 70 ? -20.268 2.995 37.798 1.00 91.94 70 LYS A CA 1
ATOM 562 C C . LYS A 1 70 ? -21.308 2.027 38.370 1.00 91.94 70 LYS A C 1
ATOM 564 O O . LYS A 1 70 ? -21.705 2.199 39.516 1.00 91.94 70 LYS A O 1
ATOM 569 N N . GLN A 1 71 ? -21.653 0.973 37.628 1.00 87.69 71 GLN A N 1
ATOM 570 C CA . GLN A 1 71 ? -22.587 -0.068 38.078 1.00 87.69 71 GLN A CA 1
ATOM 571 C C . GLN A 1 71 ? -22.123 -0.739 39.375 1.00 87.69 71 GLN A C 1
ATOM 573 O O . GLN A 1 71 ? -22.908 -0.903 40.303 1.00 87.69 71 GLN A O 1
ATOM 578 N N . ARG A 1 72 ? -20.828 -1.074 39.478 1.00 84.50 72 ARG A N 1
ATOM 579 C CA . ARG A 1 72 ? -20.260 -1.635 40.713 1.00 84.50 72 ARG A CA 1
ATOM 580 C C . ARG A 1 72 ? -20.384 -0.664 41.892 1.00 84.50 72 ARG A C 1
ATOM 582 O O . ARG A 1 72 ? -20.670 -1.101 43.000 1.00 84.50 72 ARG A O 1
ATOM 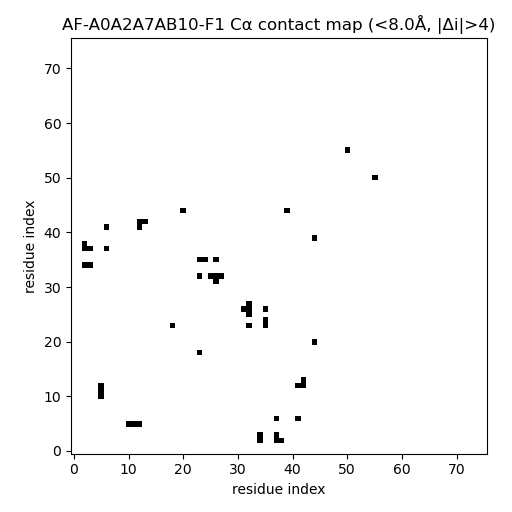589 N N . LYS A 1 73 ? -20.150 0.632 41.670 1.00 78.94 73 LYS A N 1
ATOM 590 C CA . LYS A 1 73 ? -20.243 1.651 42.724 1.00 78.94 73 LYS A CA 1
ATOM 591 C C . LYS A 1 73 ? -21.677 1.853 43.225 1.00 78.94 73 LYS A C 1
ATOM 593 O O . LYS A 1 73 ? -21.845 2.163 44.390 1.00 78.94 73 LYS A O 1
ATOM 598 N 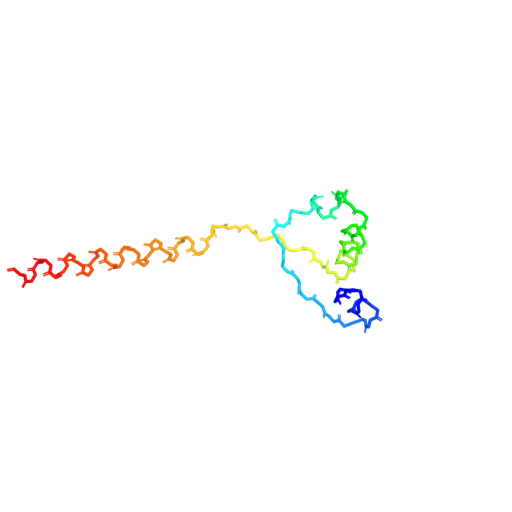N . GLU A 1 74 ? -22.678 1.688 42.364 1.00 75.00 74 GLU A N 1
ATOM 599 C CA . GLU A 1 74 ? -24.102 1.799 42.724 1.00 75.00 74 GLU A CA 1
ATOM 600 C C . GLU A 1 74 ? -24.640 0.550 43.446 1.00 75.00 74 GLU A C 1
ATOM 602 O O . GLU A 1 74 ? -25.664 0.623 44.115 1.00 75.00 74 GLU A O 1
ATOM 607 N N . SER A 1 75 ? -23.952 -0.592 43.325 1.00 68.88 75 SER A N 1
ATOM 608 C CA . SER A 1 75 ? -24.282 -1.842 44.030 1.00 68.88 75 SER A CA 1
ATOM 609 C C . SER A 1 75 ? -23.644 -1.988 45.425 1.00 68.88 75 SER A C 1
ATOM 611 O O . SER A 1 75 ? -23.790 -3.042 46.043 1.00 68.88 75 SER A O 1
ATOM 613 N N . LEU A 1 76 ? -22.906 -0.971 45.883 1.00 59.12 76 LEU A N 1
ATOM 614 C CA . LEU A 1 76 ? -22.212 -0.874 47.176 1.00 59.12 76 LEU A CA 1
ATOM 615 C C . LEU A 1 76 ? -22.874 0.207 48.034 1.00 59.12 76 LEU A C 1
ATOM 617 O O . LEU A 1 76 ? -22.993 -0.030 49.254 1.00 59.12 76 LEU A O 1
#

Mean predicted aligned error: 6.97 Å